Protein AF-A0A2S2C0F5-F1 (afdb_monomer)

Organism: NCBI:txid1990687

pLDDT: mean 81.04, std 8.81, range [53.81, 93.44]

Structure (mmCIF, N/CA/C/O backbone):
data_AF-A0A2S2C0F5-F1
#
_entry.id   AF-A0A2S2C0F5-F1
#
loop_
_atom_site.group_PDB
_atom_site.id
_atom_site.type_symbol
_atom_site.label_atom_id
_atom_site.label_alt_id
_atom_site.label_comp_id
_atom_site.label_asym_id
_atom_site.label_entity_id
_atom_site.label_seq_id
_atom_site.pdbx_PDB_ins_code
_atom_site.Cartn_x
_atom_site.Cartn_y
_atom_site.Cartn_z
_atom_site.occupancy
_atom_site.B_iso_or_equiv
_atom_site.auth_seq_id
_atom_site.auth_comp_id
_atom_site.auth_asym_id
_atom_site.auth_atom_id
_atom_site.pdbx_PDB_model_num
ATOM 1 N N . MET A 1 1 ? -8.327 -5.263 9.148 1.00 85.31 1 MET A N 1
ATOM 2 C CA . MET A 1 1 ? -6.873 -5.182 8.952 1.00 85.31 1 MET A CA 1
ATOM 3 C C . MET A 1 1 ? -6.495 -5.126 7.474 1.00 85.31 1 MET A C 1
ATOM 5 O O . MET A 1 1 ? -6.830 -6.037 6.737 1.00 85.31 1 MET A O 1
ATOM 9 N N . PHE A 1 2 ? -5.726 -4.127 7.049 1.00 89.75 2 PHE A N 1
ATOM 10 C CA . PHE A 1 2 ? -5.067 -4.125 5.736 1.00 89.75 2 PHE A CA 1
ATOM 11 C C . PHE A 1 2 ? -3.571 -3.836 5.877 1.00 89.75 2 PHE A C 1
ATOM 13 O O . PHE A 1 2 ? -3.110 -3.386 6.933 1.00 89.75 2 PHE A O 1
ATOM 20 N N . VAL A 1 3 ? -2.804 -4.123 4.826 1.00 89.44 3 VAL A N 1
ATOM 21 C CA . VAL A 1 3 ? -1.351 -3.917 4.806 1.00 89.44 3 VAL A CA 1
ATOM 22 C C . VAL A 1 3 ? -0.973 -2.950 3.693 1.00 89.44 3 VAL A C 1
ATOM 24 O O . VAL A 1 3 ? -1.300 -3.186 2.535 1.00 89.44 3 VAL A O 1
ATOM 27 N N . LEU A 1 4 ? -0.235 -1.893 4.029 1.00 90.06 4 LEU A N 1
ATOM 28 C CA . LEU A 1 4 ? 0.383 -0.992 3.056 1.00 90.06 4 LEU A CA 1
ATOM 29 C C . LEU A 1 4 ? 1.880 -1.295 2.958 1.00 90.06 4 LEU A C 1
ATOM 31 O O . LEU A 1 4 ? 2.603 -1.216 3.949 1.00 90.06 4 LEU A O 1
ATOM 35 N N . VAL A 1 5 ? 2.354 -1.638 1.767 1.00 90.06 5 VAL A N 1
ATOM 36 C CA . VAL A 1 5 ? 3.718 -2.101 1.503 1.00 90.06 5 VAL A CA 1
ATOM 37 C C . VAL A 1 5 ? 4.404 -1.152 0.533 1.00 90.06 5 VAL A C 1
ATOM 39 O O . VAL A 1 5 ? 3.848 -0.799 -0.506 1.00 90.06 5 VAL A O 1
ATOM 42 N N . ARG A 1 6 ? 5.654 -0.784 0.820 1.00 88.44 6 ARG A N 1
ATOM 43 C CA . ARG A 1 6 ? 6.532 -0.229 -0.212 1.00 88.44 6 ARG A CA 1
ATOM 44 C C . ARG A 1 6 ? 7.120 -1.381 -1.008 1.00 88.44 6 ARG A C 1
ATOM 46 O O . ARG A 1 6 ? 7.751 -2.255 -0.412 1.00 88.44 6 ARG A O 1
ATOM 53 N N . HIS A 1 7 ? 7.000 -1.363 -2.333 1.00 79.50 7 HIS A N 1
ATOM 54 C CA . HIS A 1 7 ? 7.554 -2.443 -3.149 1.00 79.50 7 HIS A CA 1
ATOM 55 C C . HIS A 1 7 ? 9.048 -2.684 -2.842 1.00 79.50 7 HIS A C 1
ATOM 57 O O . HIS A 1 7 ? 9.836 -1.759 -2.598 1.00 79.50 7 HIS A O 1
ATOM 63 N N . ALA A 1 8 ? 9.437 -3.959 -2.848 1.00 74.31 8 ALA A N 1
ATOM 64 C CA . ALA A 1 8 ? 10.830 -4.383 -2.761 1.00 74.31 8 ALA A CA 1
ATOM 65 C C . ALA A 1 8 ? 11.544 -4.160 -4.110 1.00 74.31 8 ALA A C 1
ATOM 67 O O . ALA A 1 8 ? 11.048 -3.461 -4.996 1.00 74.31 8 ALA A O 1
ATOM 68 N N . HIS A 1 9 ? 12.738 -4.712 -4.297 1.00 71.69 9 HIS A N 1
ATOM 69 C CA . HIS A 1 9 ? 13.468 -4.546 -5.551 1.00 71.69 9 HIS A CA 1
ATOM 70 C C . HIS A 1 9 ? 12.675 -5.097 -6.762 1.00 71.69 9 HIS A C 1
ATOM 72 O O . HIS A 1 9 ? 12.504 -6.301 -6.920 1.00 71.69 9 HIS A O 1
ATOM 78 N N . ALA A 1 10 ? 12.207 -4.215 -7.651 1.00 67.12 10 ALA A N 1
ATOM 79 C CA . ALA A 1 10 ? 11.369 -4.567 -8.807 1.00 67.12 10 ALA A CA 1
ATOM 80 C C . ALA A 1 10 ? 12.180 -4.785 -10.107 1.00 67.12 10 ALA A C 1
ATOM 82 O O . ALA A 1 10 ? 11.747 -4.431 -11.202 1.00 67.12 10 ALA A O 1
ATOM 83 N N . GLY A 1 11 ? 13.388 -5.344 -9.995 1.00 65.12 11 GLY A N 1
ATOM 84 C CA . GLY A 1 11 ? 14.328 -5.493 -11.112 1.00 65.12 11 GLY A CA 1
ATOM 85 C C . GLY A 1 11 ? 15.121 -4.219 -11.434 1.00 65.12 11 GLY A C 1
ATOM 86 O O . GLY A 1 11 ? 14.952 -3.173 -10.800 1.00 65.12 11 GLY A O 1
ATOM 87 N N . ASN A 1 12 ? 16.020 -4.319 -12.418 1.00 66.12 12 ASN A N 1
ATOM 88 C CA . ASN A 1 12 ? 16.957 -3.250 -12.758 1.00 66.12 12 ASN A CA 1
ATOM 89 C C . ASN A 1 12 ? 16.294 -2.165 -13.624 1.00 66.12 12 ASN A C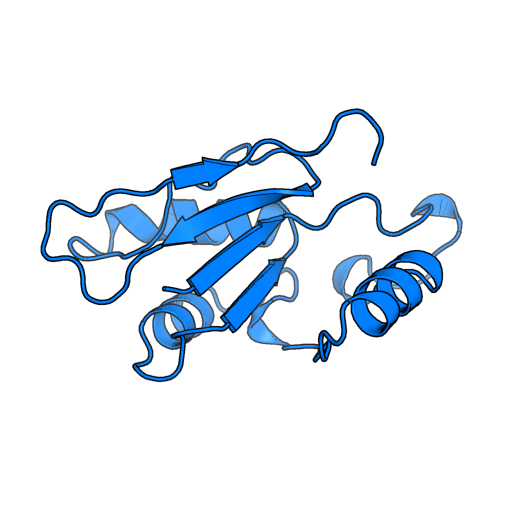 1
ATOM 91 O O . ASN A 1 12 ? 15.984 -2.401 -14.790 1.00 66.12 12 ASN A O 1
ATOM 95 N N . LYS A 1 13 ? 16.158 -0.955 -13.066 1.00 67.12 13 LYS A N 1
ATOM 96 C CA . LYS A 1 13 ? 15.640 0.233 -13.763 1.00 67.12 13 LYS A CA 1
ATOM 97 C C . LYS A 1 13 ? 16.404 0.550 -15.055 1.00 67.12 13 LYS A C 1
ATOM 99 O O . LYS A 1 13 ? 15.793 1.016 -16.005 1.00 67.12 13 LYS A O 1
ATOM 104 N N . ALA A 1 14 ? 17.707 0.261 -15.120 1.00 69.12 14 ALA A N 1
ATOM 105 C CA . ALA A 1 14 ? 18.527 0.525 -16.306 1.00 69.12 14 ALA A CA 1
ATOM 106 C C . ALA A 1 14 ? 18.157 -0.345 -17.521 1.00 69.12 14 ALA A C 1
ATOM 108 O O . ALA A 1 14 ? 18.516 -0.006 -18.643 1.00 69.12 14 ALA A O 1
ATOM 109 N N . LEU A 1 15 ? 17.453 -1.460 -17.301 1.00 70.94 15 LEU A N 1
ATOM 110 C CA . LEU A 1 15 ? 17.000 -2.370 -18.357 1.00 70.94 15 LEU A CA 1
ATOM 111 C C . LEU A 1 15 ? 15.538 -2.120 -18.764 1.00 70.94 15 LEU A C 1
ATOM 113 O O . LEU A 1 15 ? 14.986 -2.873 -19.562 1.00 70.94 15 LEU A O 1
ATOM 117 N N . TRP A 1 16 ? 14.897 -1.091 -18.204 1.00 72.19 16 TRP A N 1
ATOM 118 C CA . TRP A 1 16 ? 13.523 -0.712 -18.510 1.00 72.19 16 TRP A CA 1
ATOM 119 C C . TRP A 1 16 ? 13.504 0.590 -19.310 1.00 72.19 16 TRP A C 1
ATOM 121 O O . TRP A 1 16 ? 14.033 1.606 -18.867 1.00 72.19 16 TRP A O 1
ATOM 131 N N . HIS A 1 17 ? 12.887 0.553 -20.490 1.00 73.62 17 HIS A N 1
ATOM 132 C CA . HIS A 1 17 ? 12.838 1.694 -21.410 1.00 73.62 17 HIS A CA 1
ATOM 133 C C . HIS A 1 17 ? 11.521 2.488 -21.345 1.00 73.62 17 HIS A C 1
ATOM 135 O O . HIS A 1 17 ? 11.382 3.481 -22.053 1.00 73.62 17 HIS A O 1
ATOM 141 N N . GLY A 1 18 ? 10.563 2.064 -20.513 1.00 69.44 18 GLY A N 1
ATOM 142 C CA . GLY A 1 18 ? 9.298 2.770 -20.292 1.00 69.44 18 GLY A CA 1
ATOM 143 C C . GLY A 1 18 ? 9.326 3.703 -19.073 1.00 69.44 18 GLY A C 1
ATOM 144 O O . GLY A 1 18 ? 10.325 3.754 -18.346 1.00 69.44 18 GLY A O 1
ATOM 145 N N . PRO A 1 19 ? 8.222 4.421 -18.801 1.00 69.38 19 PRO A N 1
ATOM 146 C CA . PRO A 1 19 ? 8.037 5.136 -17.542 1.00 69.38 19 PRO A CA 1
ATOM 147 C C . PRO A 1 19 ? 8.199 4.188 -16.351 1.00 69.38 19 PRO A C 1
ATOM 149 O O . PRO A 1 19 ? 7.716 3.059 -16.376 1.00 69.38 19 PRO A O 1
ATOM 152 N N . ASP A 1 20 ? 8.884 4.630 -15.295 1.00 66.88 20 ASP A N 1
ATOM 153 C CA . ASP A 1 20 ? 9.112 3.796 -14.101 1.00 66.88 20 ASP A CA 1
ATOM 154 C C . ASP A 1 20 ? 7.785 3.405 -13.422 1.00 66.88 20 ASP A C 1
ATOM 156 O O . ASP A 1 20 ? 7.676 2.310 -12.882 1.00 66.88 20 ASP A O 1
ATOM 160 N N . ALA A 1 21 ? 6.770 4.272 -13.541 1.00 62.91 21 ALA A N 1
ATOM 161 C CA . ALA A 1 21 ? 5.390 4.050 -13.111 1.00 62.91 21 ALA A CA 1
ATOM 162 C C . ALA A 1 21 ? 4.734 2.812 -13.741 1.00 62.91 21 ALA A C 1
ATOM 164 O O . ALA A 1 21 ? 3.913 2.164 -13.097 1.00 62.91 21 ALA A O 1
ATOM 165 N N . ASP A 1 22 ? 5.135 2.467 -14.966 1.00 65.25 22 ASP A N 1
ATOM 166 C CA . ASP A 1 22 ? 4.587 1.341 -15.723 1.00 65.25 22 ASP A CA 1
ATOM 167 C C . ASP A 1 22 ? 5.419 0.067 -15.540 1.00 65.25 22 ASP A C 1
ATOM 169 O O . ASP A 1 22 ? 5.133 -0.957 -16.163 1.00 65.25 22 ASP A O 1
ATOM 173 N N . ARG A 1 23 ? 6.490 0.111 -14.731 1.00 69.06 23 ARG A N 1
ATOM 174 C CA . ARG A 1 23 ? 7.387 -1.030 -14.561 1.00 69.06 23 ARG A CA 1
ATOM 175 C C . ARG A 1 23 ? 6.689 -2.102 -13.718 1.00 69.06 23 ARG A C 1
ATOM 177 O O . ARG A 1 23 ? 6.507 -1.908 -12.515 1.00 69.06 23 ARG A O 1
ATOM 184 N N . PRO A 1 24 ? 6.332 -3.256 -14.311 1.00 65.94 24 PRO A N 1
ATOM 185 C CA . PRO A 1 24 ? 5.556 -4.264 -13.610 1.00 65.94 24 PRO A CA 1
ATOM 186 C C . PRO A 1 24 ? 6.400 -4.962 -12.544 1.00 65.94 24 PRO A C 1
ATOM 188 O O . PRO A 1 24 ? 7.637 -4.967 -12.589 1.00 65.94 24 PRO A O 1
ATOM 191 N N . LEU A 1 25 ? 5.719 -5.654 -11.629 1.00 68.25 25 LEU A N 1
ATOM 192 C CA . LEU A 1 25 ? 6.367 -6.603 -10.731 1.00 68.25 25 LEU A CA 1
ATOM 193 C C . LEU A 1 25 ? 7.244 -7.573 -11.546 1.00 68.25 25 LEU A C 1
ATOM 195 O O . LEU A 1 25 ? 6.822 -8.102 -12.581 1.00 68.25 25 LEU A O 1
ATOM 199 N N . SER A 1 26 ? 8.470 -7.823 -11.081 1.00 71.19 26 SER A N 1
ATOM 200 C CA . SER A 1 26 ? 9.374 -8.751 -11.763 1.00 71.19 26 SER A CA 1
ATOM 201 C C . SER A 1 26 ? 8.776 -10.165 -11.802 1.00 71.19 26 SER A C 1
ATOM 203 O O . SER A 1 26 ? 7.944 -10.537 -10.969 1.00 71.19 26 SER A O 1
ATOM 205 N N . ILE A 1 27 ? 9.229 -11.003 -12.742 1.00 70.94 27 ILE A N 1
ATOM 206 C CA . ILE A 1 27 ? 8.820 -12.421 -12.814 1.00 70.94 27 ILE A CA 1
ATOM 207 C C . ILE A 1 27 ? 9.061 -13.132 -11.471 1.00 70.94 27 ILE A C 1
ATOM 209 O O . ILE A 1 27 ? 8.258 -13.971 -11.064 1.00 70.94 27 ILE A O 1
ATOM 213 N N . VAL A 1 28 ? 10.137 -12.771 -10.765 1.00 71.38 28 VAL A N 1
ATOM 214 C CA . VAL A 1 28 ? 10.447 -13.283 -9.423 1.00 71.38 28 VAL A CA 1
ATOM 215 C C . VAL A 1 28 ? 9.359 -12.886 -8.428 1.00 71.38 28 VAL A C 1
ATOM 217 O O . VAL A 1 28 ? 8.824 -13.761 -7.751 1.00 71.38 28 VAL A O 1
ATOM 220 N N . GLY A 1 29 ? 8.970 -11.609 -8.397 1.00 72.44 29 GLY A N 1
ATOM 221 C CA . GLY A 1 29 ? 7.903 -11.127 -7.519 1.00 72.44 29 GLY A CA 1
ATOM 222 C C . GLY A 1 29 ? 6.564 -11.816 -7.791 1.00 72.44 29 GLY A C 1
ATOM 223 O O . GLY A 1 29 ? 5.899 -12.265 -6.859 1.00 72.44 29 GLY A O 1
ATOM 224 N N . ARG A 1 30 ? 6.196 -12.003 -9.068 1.00 75.00 30 ARG A N 1
ATOM 225 C CA . ARG A 1 30 ? 4.951 -12.710 -9.421 1.00 75.00 30 ARG A CA 1
ATOM 226 C C . ARG A 1 30 ? 4.972 -14.174 -8.978 1.00 75.00 30 ARG A C 1
ATOM 228 O O . ARG A 1 30 ? 3.984 -14.663 -8.439 1.00 75.00 30 ARG A O 1
ATOM 235 N N . ARG A 1 31 ? 6.104 -14.869 -9.135 1.00 76.00 31 ARG A N 1
ATOM 236 C CA . ARG A 1 31 ? 6.271 -16.252 -8.648 1.00 76.00 31 ARG A CA 1
ATOM 237 C C . ARG A 1 31 ? 6.203 -16.345 -7.126 1.00 76.00 31 ARG A C 1
ATOM 239 O O . ARG A 1 31 ? 5.608 -17.281 -6.606 1.00 76.00 31 ARG A O 1
ATOM 246 N N . GLN A 1 32 ? 6.789 -15.386 -6.412 1.00 76.38 32 GLN A N 1
ATOM 247 C CA . GLN A 1 32 ? 6.749 -15.338 -4.950 1.00 76.38 32 GLN A CA 1
ATOM 248 C C . GLN A 1 32 ? 5.331 -15.128 -4.406 1.00 76.38 32 GLN A C 1
ATOM 250 O O . GLN A 1 32 ? 4.998 -15.731 -3.384 1.00 76.38 32 GLN A O 1
ATOM 255 N N . ALA A 1 33 ? 4.516 -14.3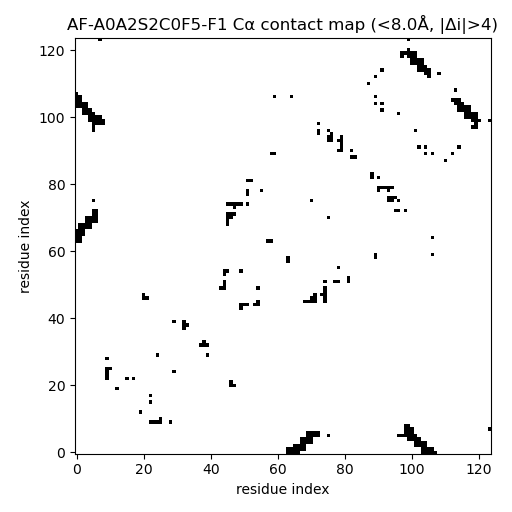06 -5.074 1.00 79.25 33 ALA A N 1
ATOM 256 C CA . ALA A 1 33 ? 3.106 -14.124 -4.738 1.00 79.25 33 ALA A CA 1
ATOM 257 C C . ALA A 1 33 ? 2.299 -15.404 -5.008 1.00 79.25 33 ALA A C 1
ATOM 259 O O . ALA A 1 33 ? 1.635 -15.913 -4.107 1.00 79.25 33 ALA A O 1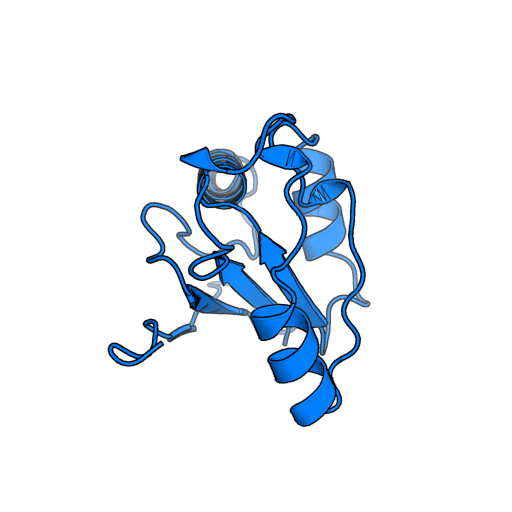
ATOM 260 N N . ALA A 1 34 ? 2.460 -15.995 -6.197 1.00 79.94 34 ALA A N 1
ATOM 261 C CA . ALA A 1 34 ? 1.788 -17.240 -6.569 1.00 79.94 34 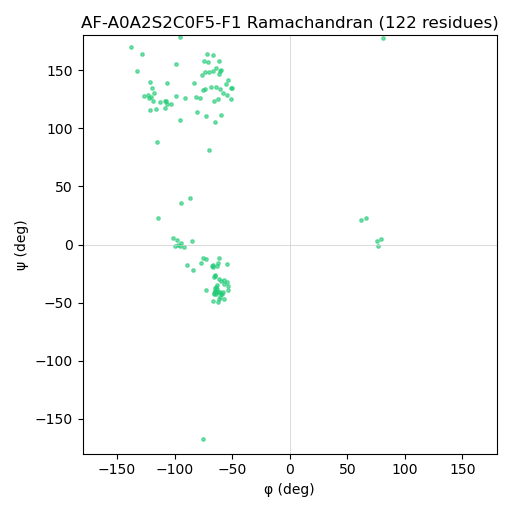ALA A CA 1
ATOM 262 C C . ALA A 1 34 ? 2.131 -18.406 -5.623 1.00 79.94 34 ALA A C 1
ATOM 264 O O . ALA A 1 34 ? 1.240 -19.127 -5.186 1.00 79.94 34 ALA A O 1
ATOM 265 N N . ALA A 1 35 ? 3.403 -18.556 -5.231 1.00 77.62 35 ALA A N 1
ATOM 266 C CA . ALA A 1 35 ? 3.842 -19.582 -4.277 1.00 77.62 35 ALA A CA 1
ATOM 267 C C . ALA A 1 35 ? 3.228 -19.422 -2.872 1.00 77.62 35 ALA A C 1
ATOM 269 O O . ALA A 1 35 ? 3.234 -20.368 -2.090 1.00 77.62 35 ALA A O 1
ATOM 270 N N . ARG A 1 36 ? 2.708 -18.232 -2.549 1.00 82.00 36 ARG A N 1
ATOM 271 C CA . ARG A 1 36 ? 2.004 -17.923 -1.296 1.00 82.00 36 ARG A CA 1
ATOM 272 C C . ARG A 1 36 ? 0.481 -17.905 -1.461 1.00 82.00 36 ARG A C 1
ATOM 274 O O . ARG A 1 36 ? -0.212 -17.547 -0.517 1.00 82.00 36 ARG A O 1
ATOM 281 N N . GLY A 1 37 ? -0.034 -18.266 -2.640 1.00 83.88 37 GLY A N 1
ATOM 282 C CA . GLY A 1 37 ? -1.466 -18.220 -2.946 1.00 83.88 37 GLY A CA 1
ATOM 283 C C . GLY A 1 37 ? -2.042 -16.802 -2.986 1.00 83.88 37 GLY A C 1
ATOM 284 O O . GLY A 1 37 ? -3.238 -16.633 -2.781 1.00 83.88 37 GLY A O 1
ATOM 285 N N . LEU A 1 38 ? -1.202 -15.786 -3.209 1.00 82.12 38 LEU A N 1
ATOM 286 C CA . LEU A 1 38 ? -1.626 -14.390 -3.268 1.00 82.12 38 LEU A CA 1
ATOM 287 C C . LEU A 1 38 ? -1.971 -14.002 -4.707 1.00 82.12 38 LEU A C 1
ATOM 289 O O . LEU A 1 38 ? -1.137 -14.132 -5.608 1.00 82.12 38 LEU A O 1
ATOM 293 N N . THR A 1 39 ? -3.178 -13.475 -4.903 1.00 82.88 39 THR A N 1
ATOM 294 C CA . THR A 1 39 ? -3.568 -12.804 -6.146 1.00 82.88 39 THR A CA 1
ATOM 295 C C . THR A 1 39 ? -2.930 -11.418 -6.186 1.00 82.88 39 THR A C 1
ATOM 297 O O . THR A 1 39 ? -2.956 -10.688 -5.197 1.00 82.88 39 THR A O 1
ATOM 300 N N . VAL A 1 40 ? -2.333 -11.067 -7.325 1.00 83.19 40 VAL A N 1
ATOM 301 C CA . VAL A 1 40 ? -1.759 -9.739 -7.568 1.00 83.19 40 VAL A CA 1
ATOM 302 C C . VAL A 1 40 ? -2.596 -9.059 -8.634 1.00 83.19 40 VAL A C 1
ATOM 304 O O . VAL A 1 40 ? -2.721 -9.583 -9.740 1.00 83.19 40 VAL A O 1
ATOM 307 N N . GLU A 1 41 ? -3.131 -7.894 -8.296 1.00 84.94 41 GLU A N 1
ATOM 308 C CA . GLU A 1 41 ? -3.900 -7.047 -9.200 1.00 84.94 41 GLU A CA 1
ATOM 309 C C . GLU A 1 41 ? -3.234 -5.673 -9.266 1.00 84.94 41 GLU A C 1
ATOM 311 O O . GLU A 1 41 ? -2.935 -5.066 -8.236 1.00 84.94 41 GLU A O 1
ATOM 316 N N . ASP A 1 42 ? -2.973 -5.195 -10.483 1.00 83.69 42 ASP A N 1
ATOM 317 C CA . ASP A 1 42 ? -2.453 -3.848 -10.686 1.00 83.69 42 ASP A CA 1
ATOM 318 C C . ASP A 1 42 ? -3.605 -2.846 -10.540 1.00 83.69 42 ASP A C 1
ATOM 320 O O . ASP A 1 42 ? -4.631 -2.952 -11.214 1.00 83.69 42 ASP A O 1
ATOM 324 N N . HIS A 1 43 ? -3.432 -1.850 -9.671 1.00 86.94 43 HIS A N 1
ATOM 325 C CA . HIS A 1 43 ? -4.440 -0.826 -9.414 1.00 86.94 43 HIS A CA 1
ATOM 326 C C . HIS A 1 43 ? -3.893 0.558 -9.778 1.00 86.94 43 HIS A C 1
ATOM 328 O O . HIS A 1 43 ? -2.889 1.001 -9.227 1.00 86.94 43 HIS A O 1
ATOM 334 N N . CYS A 1 44 ? -4.575 1.292 -10.662 1.00 88.19 44 CYS A N 1
ATOM 335 C CA . CYS A 1 44 ? -4.090 2.580 -11.182 1.00 88.19 44 CYS A CA 1
ATOM 336 C C . CYS A 1 44 ? -3.855 3.648 -10.096 1.00 88.19 44 CYS A C 1
ATOM 338 O O . CYS A 1 44 ? -2.943 4.456 -10.219 1.00 88.19 44 CYS A O 1
ATOM 340 N N . LEU A 1 45 ? -4.630 3.629 -9.005 1.00 89.81 45 LEU A N 1
ATOM 341 C CA . LEU A 1 45 ? -4.419 4.499 -7.834 1.00 89.81 45 LEU A CA 1
ATOM 342 C C . LEU A 1 45 ? -3.081 4.285 -7.103 1.00 89.81 45 LEU A C 1
ATOM 344 O O . LEU A 1 45 ? -2.693 5.138 -6.314 1.00 89.81 45 LEU A O 1
ATOM 348 N N . LEU A 1 46 ? -2.390 3.168 -7.343 1.00 87.44 46 LEU A N 1
ATOM 349 C CA . LEU A 1 46 ? -1.065 2.878 -6.784 1.00 87.44 46 LEU A CA 1
ATOM 350 C C . LEU A 1 46 ? 0.080 3.337 -7.701 1.00 87.44 46 LEU A C 1
ATOM 352 O O . LEU A 1 46 ? 1.253 3.189 -7.344 1.00 87.44 46 LEU A O 1
ATOM 356 N N . ALA A 1 47 ? -0.247 3.881 -8.877 1.00 85.94 47 ALA A N 1
ATOM 357 C CA . ALA A 1 47 ? 0.731 4.417 -9.806 1.00 85.94 47 ALA A CA 1
ATOM 358 C C . ALA A 1 47 ? 1.251 5.790 -9.334 1.00 85.94 47 ALA A C 1
ATOM 360 O O . ALA A 1 47 ? 0.493 6.587 -8.772 1.00 85.94 47 ALA A O 1
ATOM 361 N N . PRO A 1 48 ? 2.528 6.106 -9.594 1.00 84.00 48 PRO A N 1
ATOM 362 C CA . PRO A 1 48 ? 3.067 7.450 -9.414 1.00 84.00 48 PRO A CA 1
ATOM 363 C C . PRO A 1 48 ? 2.218 8.529 -10.097 1.00 84.00 48 PRO A C 1
ATOM 365 O O . PRO A 1 48 ? 1.808 8.372 -11.247 1.00 84.00 48 PRO A O 1
ATOM 368 N N . GLY A 1 49 ? 1.961 9.632 -9.390 1.00 84.81 49 GLY A N 1
ATOM 369 C CA . GLY A 1 49 ? 1.151 10.745 -9.897 1.00 84.81 49 GLY A CA 1
ATOM 370 C C . GLY A 1 49 ? -0.362 10.490 -9.918 1.00 84.81 49 GLY A C 1
ATOM 371 O O . GLY A 1 49 ? -1.114 11.356 -10.369 1.00 84.81 49 GLY A O 1
ATOM 372 N N . ALA A 1 50 ? -0.830 9.337 -9.429 1.00 87.19 50 ALA A N 1
ATOM 373 C CA . ALA A 1 50 ? -2.252 9.105 -9.216 1.00 87.19 50 ALA A CA 1
ATOM 374 C C . ALA A 1 50 ? -2.836 10.115 -8.203 1.00 87.19 50 ALA A C 1
ATOM 376 O O . ALA A 1 50 ? -2.138 10.562 -7.291 1.00 87.19 50 ALA A O 1
ATOM 377 N N . PRO A 1 51 ? -4.127 10.480 -8.323 1.00 90.81 51 PRO A N 1
ATOM 378 C CA . PRO A 1 51 ? -4.756 11.434 -7.417 1.00 90.81 51 PRO A CA 1
ATOM 379 C C . PRO A 1 51 ? -4.813 10.879 -5.986 1.00 90.81 51 PRO A C 1
ATOM 381 O O . PRO A 1 51 ? -5.640 10.019 -5.675 1.00 90.81 51 PRO A O 1
ATOM 384 N N . VAL A 1 52 ? -3.953 11.404 -5.111 1.00 88.38 52 VAL A N 1
ATOM 385 C CA . VAL A 1 52 ? -3.769 10.928 -3.730 1.00 88.38 52 VAL A CA 1
ATOM 386 C C . VAL A 1 52 ? -5.060 10.948 -2.903 1.00 88.38 52 VAL A C 1
ATOM 388 O O . VAL A 1 52 ? -5.300 10.016 -2.143 1.00 88.38 52 VAL A O 1
ATOM 391 N N . ASP A 1 53 ? -5.961 11.908 -3.126 1.00 88.25 53 ASP A N 1
ATOM 392 C CA . ASP A 1 53 ? -7.264 11.956 -2.444 1.00 88.25 53 ASP A CA 1
ATOM 393 C C . ASP A 1 53 ? -8.148 10.746 -2.788 1.00 88.25 53 ASP A C 1
ATOM 395 O O . ASP A 1 53 ? -8.897 10.238 -1.951 1.00 88.25 53 ASP A O 1
ATOM 399 N N . ARG A 1 54 ? -8.061 10.248 -4.030 1.00 90.69 54 ARG A N 1
ATOM 400 C CA . ARG A 1 54 ? -8.793 9.049 -4.466 1.00 90.69 54 ARG A CA 1
ATOM 401 C C . ARG A 1 54 ? -8.184 7.791 -3.865 1.00 90.69 54 ARG A C 1
ATOM 403 O O . ARG A 1 54 ? -8.933 6.907 -3.460 1.00 90.69 54 ARG A O 1
ATOM 410 N N . LEU A 1 55 ? -6.854 7.726 -3.781 1.00 89.88 55 LEU A N 1
ATOM 411 C CA . LEU A 1 55 ? -6.160 6.646 -3.083 1.00 89.88 55 LEU A CA 1
ATOM 412 C C . LEU A 1 55 ? -6.533 6.632 -1.595 1.00 89.88 55 LEU A C 1
ATOM 414 O O . LEU A 1 55 ? -6.895 5.588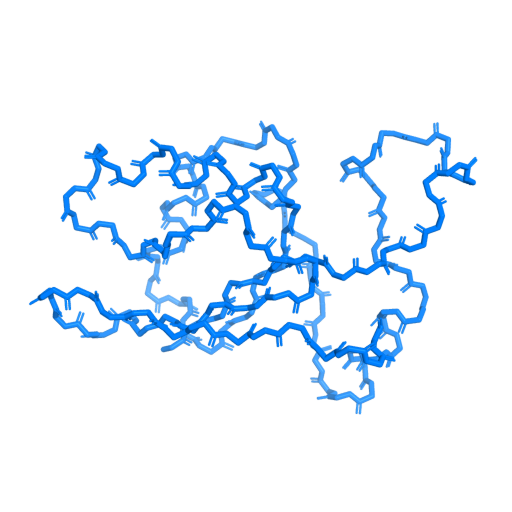 -1.063 1.00 89.88 55 LEU A O 1
ATOM 418 N N . PHE A 1 56 ? -6.520 7.792 -0.940 1.00 88.19 56 PHE A N 1
ATOM 419 C CA . PHE A 1 56 ? -6.936 7.936 0.451 1.00 88.19 56 PHE A CA 1
ATOM 420 C C . PHE A 1 56 ? -8.373 7.446 0.669 1.00 88.19 56 PHE A C 1
ATOM 422 O O . PHE A 1 56 ? -8.630 6.674 1.594 1.00 88.19 56 PHE A O 1
ATOM 429 N N . ALA A 1 57 ? -9.303 7.849 -0.203 1.00 87.94 57 ALA A N 1
ATOM 430 C CA . ALA A 1 57 ? -10.689 7.395 -0.148 1.00 87.94 57 ALA A CA 1
ATOM 431 C C . ALA A 1 57 ? -10.808 5.869 -0.302 1.00 87.94 57 ALA A C 1
ATOM 433 O O . ALA A 1 57 ? -11.567 5.250 0.441 1.00 87.94 57 ALA A O 1
ATOM 434 N N . ALA A 1 58 ? -10.033 5.261 -1.207 1.00 89.00 58 ALA A N 1
ATOM 435 C CA . ALA A 1 58 ? -10.001 3.810 -1.390 1.00 89.00 58 ALA A CA 1
ATOM 436 C C . ALA A 1 58 ? -9.475 3.079 -0.143 1.00 89.00 58 ALA A C 1
ATOM 438 O O . ALA A 1 58 ? -10.079 2.110 0.301 1.00 89.00 58 ALA A O 1
ATOM 439 N N . LEU A 1 59 ? -8.415 3.586 0.494 1.00 86.62 59 LEU A N 1
ATOM 440 C CA . LEU A 1 59 ? -7.875 3.018 1.740 1.00 86.62 59 LEU A CA 1
ATOM 441 C C . LEU A 1 59 ? -8.827 3.157 2.940 1.00 86.62 59 LEU A C 1
ATOM 443 O O . LEU A 1 59 ? -8.660 2.477 3.952 1.00 86.62 59 LEU A O 1
ATOM 447 N N . CYS A 1 60 ? -9.814 4.046 2.844 1.00 83.00 60 CYS A N 1
ATOM 448 C CA . CYS A 1 60 ? -10.859 4.227 3.848 1.00 83.00 60 CYS A CA 1
ATOM 449 C C . CYS A 1 60 ? -12.140 3.436 3.531 1.00 83.00 60 CYS A C 1
ATOM 451 O O . CYS A 1 60 ? -13.095 3.514 4.308 1.00 83.00 60 CYS A O 1
ATOM 453 N N . ALA A 1 61 ? -12.186 2.707 2.411 1.00 84.56 61 ALA A N 1
ATOM 454 C CA . ALA A 1 61 ? -13.351 1.928 2.019 1.00 84.56 61 ALA A CA 1
ATOM 455 C C . ALA A 1 61 ? -13.551 0.702 2.943 1.00 84.56 61 ALA A C 1
ATOM 457 O O . ALA A 1 61 ? -12.576 0.157 3.466 1.00 84.56 61 ALA A O 1
ATOM 458 N N . PRO A 1 62 ? -14.799 0.251 3.182 1.00 77.69 62 PRO A N 1
ATOM 459 C CA . PRO A 1 62 ? -15.077 -0.848 4.116 1.00 77.69 62 PRO A CA 1
ATOM 460 C C . PRO A 1 62 ? -14.501 -2.208 3.698 1.00 77.69 62 PRO A C 1
ATOM 462 O O . PRO A 1 62 ? -14.254 -3.058 4.548 1.00 77.69 62 PRO A O 1
ATOM 465 N N . ASP A 1 63 ? -14.308 -2.421 2.401 1.00 84.19 63 ASP A N 1
ATOM 466 C CA . ASP A 1 63 ? -13.827 -3.657 1.780 1.00 84.19 63 ASP A CA 1
ATOM 467 C C . ASP A 1 63 ? -12.296 -3.778 1.755 1.00 84.19 63 ASP A C 1
ATOM 469 O O . ASP A 1 63 ? -11.759 -4.769 1.268 1.00 84.19 63 ASP A O 1
ATOM 473 N N . ILE A 1 64 ? -11.582 -2.810 2.337 1.00 85.81 64 ILE A N 1
ATOM 474 C CA . ILE A 1 64 ? -10.121 -2.842 2.445 1.00 85.81 64 ILE A CA 1
ATOM 475 C C . ILE A 1 64 ? -9.623 -3.965 3.370 1.00 85.81 64 ILE A C 1
ATOM 477 O O . ILE A 1 64 ? -8.450 -4.342 3.325 1.00 85.81 64 ILE A O 1
ATOM 481 N N . ASP A 1 65 ? -10.482 -4.501 4.238 1.00 86.75 65 ASP A N 1
ATOM 482 C CA . ASP A 1 65 ? -10.105 -5.548 5.182 1.00 86.75 65 ASP A CA 1
ATOM 483 C C . ASP A 1 65 ? -9.609 -6.821 4.471 1.00 86.75 65 ASP A C 1
ATOM 485 O O . ASP A 1 65 ? -10.201 -7.300 3.511 1.00 86.75 65 ASP A O 1
ATOM 489 N N . GLY A 1 66 ? -8.492 -7.373 4.941 1.00 86.69 66 GLY A N 1
ATOM 490 C CA . GLY A 1 66 ? -7.837 -8.542 4.358 1.00 86.69 66 GLY A CA 1
ATOM 491 C C . GLY A 1 66 ? -6.985 -8.253 3.119 1.00 86.69 66 GLY A C 1
ATOM 492 O O . GLY A 1 66 ? -6.444 -9.193 2.540 1.00 86.69 66 GLY A O 1
ATOM 493 N N . THR A 1 67 ? -6.820 -6.988 2.716 1.00 89.50 67 THR A N 1
ATOM 494 C CA . THR A 1 67 ? -6.063 -6.631 1.504 1.00 89.50 67 THR A CA 1
ATOM 495 C C . THR A 1 67 ? -4.622 -6.192 1.785 1.00 89.50 67 THR A C 1
ATOM 497 O O . THR A 1 67 ? -4.276 -5.707 2.869 1.00 89.50 67 THR A O 1
ATOM 500 N N . LEU A 1 68 ? -3.761 -6.352 0.775 1.00 89.88 68 LEU A N 1
ATOM 501 C CA . LEU A 1 68 ? -2.385 -5.860 0.754 1.00 89.88 68 LEU A CA 1
ATOM 502 C C . LEU A 1 68 ? -2.197 -4.938 -0.449 1.00 89.88 68 LEU A C 1
ATOM 504 O O . LEU A 1 68 ? -2.443 -5.335 -1.583 1.00 89.88 68 LEU A O 1
ATOM 508 N N . TRP A 1 69 ? -1.714 -3.726 -0.194 1.00 91.06 69 TRP A N 1
ATOM 509 C CA . TRP A 1 69 ? -1.529 -2.676 -1.191 1.00 91.06 69 TRP A CA 1
ATOM 510 C C . TRP A 1 69 ? -0.045 -2.370 -1.313 1.00 91.06 69 TRP A C 1
ATOM 512 O O . TRP A 1 69 ? 0.585 -1.939 -0.351 1.00 91.06 69 TRP A O 1
ATOM 522 N N . CYS A 1 70 ? 0.531 -2.619 -2.485 1.00 88.88 70 CYS A N 1
ATOM 523 C CA . CYS A 1 70 ? 1.953 -2.429 -2.744 1.00 88.88 70 CYS A CA 1
ATOM 524 C C . CYS A 1 70 ? 2.158 -1.208 -3.642 1.00 88.88 70 CYS A C 1
ATOM 526 O O . CYS A 1 70 ? 1.609 -1.164 -4.738 1.00 88.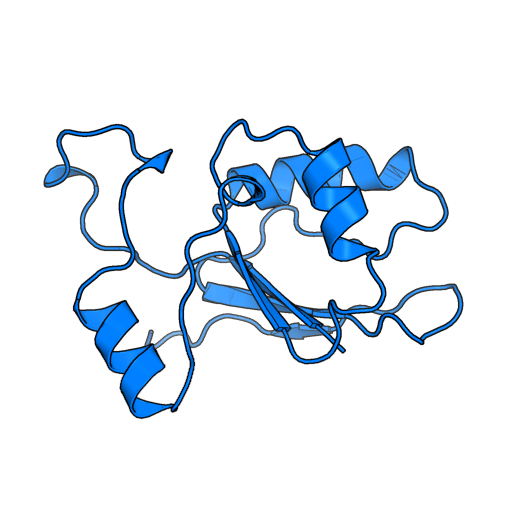88 70 CYS A O 1
ATOM 528 N N . ALA A 1 71 ? 2.951 -0.232 -3.203 1.00 88.44 71 ALA A N 1
ATOM 529 C CA . ALA A 1 71 ? 3.145 1.011 -3.943 1.00 88.44 71 ALA A CA 1
ATOM 530 C C . ALA A 1 71 ? 4.605 1.480 -3.960 1.00 88.44 71 ALA A C 1
ATOM 532 O O . ALA A 1 71 ? 5.479 0.957 -3.256 1.00 88.44 71 ALA A O 1
ATOM 533 N N . HIS A 1 72 ? 4.867 2.489 -4.790 1.00 86.81 72 HIS A N 1
ATOM 534 C CA . HIS A 1 72 ? 6.146 3.190 -4.855 1.00 86.81 72 HIS A CA 1
ATOM 535 C C . HIS A 1 72 ? 6.384 4.063 -3.625 1.00 86.81 72 HIS A C 1
ATOM 537 O O . HIS A 1 72 ? 5.457 4.461 -2.926 1.00 86.81 72 HIS A O 1
ATOM 543 N N . GLY A 1 73 ? 7.662 4.356 -3.361 1.00 85.81 73 GLY A N 1
ATOM 544 C CA . GLY A 1 73 ? 8.041 5.231 -2.248 1.00 85.81 73 GLY A CA 1
ATOM 545 C C . GLY A 1 73 ? 7.400 6.613 -2.358 1.00 85.81 73 GLY A C 1
ATOM 546 O O . GLY A 1 73 ? 6.890 7.109 -1.368 1.00 85.81 73 GLY A O 1
ATOM 547 N N . GLU A 1 74 ? 7.345 7.170 -3.568 1.00 87.62 74 GLU A N 1
ATOM 548 C CA . GLU A 1 74 ? 6.734 8.481 -3.818 1.00 87.62 74 GLU A CA 1
ATOM 549 C C . GLU A 1 74 ? 5.224 8.498 -3.546 1.00 87.62 74 GLU A C 1
ATOM 551 O O . GLU A 1 74 ? 4.748 9.406 -2.884 1.00 87.62 74 GLU A O 1
ATOM 556 N N . VAL A 1 75 ? 4.488 7.443 -3.914 1.00 89.75 75 VAL A N 1
ATOM 557 C CA . VAL A 1 75 ? 3.052 7.318 -3.595 1.00 89.75 75 VAL A CA 1
ATOM 558 C C . VAL A 1 75 ? 2.827 7.259 -2.080 1.00 89.75 75 VAL A C 1
ATOM 560 O O . VAL A 1 75 ? 1.874 7.830 -1.554 1.00 89.75 75 VAL A O 1
ATOM 563 N N . LEU A 1 76 ? 3.722 6.580 -1.358 1.00 89.56 76 LEU A N 1
ATOM 564 C CA . LEU A 1 76 ? 3.715 6.555 0.103 1.00 89.56 76 LEU A CA 1
ATOM 565 C C . LEU A 1 76 ? 4.014 7.939 0.691 1.00 89.56 76 LEU A C 1
ATOM 567 O O . LEU A 1 76 ? 3.359 8.335 1.653 1.00 89.56 76 LEU A O 1
ATOM 571 N N . ASP A 1 77 ? 4.986 8.661 0.142 1.00 88.62 77 ASP A N 1
ATOM 572 C CA . ASP A 1 77 ? 5.347 10.003 0.596 1.00 88.62 77 ASP A CA 1
ATOM 573 C C . ASP A 1 77 ? 4.200 11.003 0.341 1.00 88.62 77 ASP A C 1
ATOM 575 O O . ASP A 1 77 ? 3.850 11.769 1.243 1.00 88.62 77 ASP A O 1
ATOM 579 N N . ASP A 1 78 ? 3.538 10.923 -0.819 1.00 89.31 78 ASP A N 1
ATOM 580 C CA . ASP A 1 78 ? 2.346 11.711 -1.155 1.00 89.31 78 ASP A CA 1
ATOM 581 C C . ASP A 1 78 ? 1.200 11.431 -0.170 1.00 89.31 78 ASP A C 1
ATOM 583 O O . ASP A 1 78 ? 0.574 12.353 0.362 1.00 89.31 78 ASP A O 1
ATOM 587 N N . LEU A 1 79 ? 0.955 10.156 0.154 1.00 88.88 79 LEU A N 1
ATOM 588 C CA . LEU A 1 79 ? -0.068 9.771 1.126 1.00 88.88 79 LEU A CA 1
ATOM 589 C C . LEU A 1 79 ? 0.240 10.332 2.528 1.00 88.88 79 LEU A C 1
ATOM 591 O O . LEU A 1 79 ? -0.658 10.853 3.190 1.00 88.88 79 LEU A O 1
ATOM 595 N N . ALA A 1 80 ? 1.502 10.312 2.969 1.00 85.81 80 ALA A N 1
ATOM 596 C CA . ALA A 1 80 ? 1.892 10.940 4.234 1.00 85.81 80 ALA A CA 1
ATOM 597 C C . ALA A 1 80 ? 1.694 12.461 4.225 1.00 85.81 80 ALA A C 1
ATOM 599 O O . ALA A 1 80 ? 1.312 13.024 5.251 1.00 85.81 80 ALA A O 1
ATOM 600 N N . ALA A 1 81 ? 1.941 13.127 3.095 1.00 86.31 81 ALA A N 1
ATOM 601 C CA . ALA A 1 81 ? 1.765 14.572 2.975 1.00 86.31 81 ALA A CA 1
ATOM 602 C C . ALA A 1 81 ? 0.292 15.002 3.102 1.00 86.31 81 ALA A C 1
ATOM 604 O O . ALA A 1 81 ? 0.018 16.100 3.585 1.00 86.31 81 ALA A O 1
ATOM 605 N N . THR A 1 82 ? -0.654 14.132 2.731 1.00 81.81 82 THR A N 1
ATOM 606 C CA . THR A 1 82 ? -2.099 14.390 2.883 1.00 81.81 82 THR A CA 1
ATOM 607 C C . THR A 1 82 ? -2.648 14.057 4.270 1.00 81.81 82 THR A C 1
ATOM 609 O O . THR A 1 82 ? -3.656 14.616 4.685 1.00 81.81 82 THR A O 1
ATOM 612 N N . ALA A 1 83 ? -1.989 13.202 5.056 1.00 76.31 83 ALA A N 1
ATOM 613 C CA . ALA A 1 83 ? -2.503 12.793 6.367 1.00 76.31 83 ALA A CA 1
ATOM 614 C C . ALA A 1 83 ? -2.861 13.964 7.324 1.00 76.31 83 ALA A C 1
ATOM 616 O O . ALA A 1 83 ? -3.903 13.883 7.979 1.00 76.31 83 ALA A O 1
ATOM 617 N N . PRO A 1 84 ? -2.101 15.082 7.405 1.00 74.06 84 PRO A N 1
ATOM 618 C CA . PRO A 1 84 ? -2.433 16.204 8.289 1.00 74.06 84 PRO A CA 1
ATOM 619 C C . PRO A 1 84 ? -3.738 16.938 7.948 1.00 74.06 84 PRO A C 1
ATOM 621 O O . PRO A 1 84 ? -4.353 17.523 8.842 1.00 74.06 84 PRO A O 1
ATOM 624 N N . THR A 1 85 ? -4.178 16.927 6.685 1.00 76.00 85 THR A N 1
ATOM 625 C CA . THR A 1 85 ? -5.445 17.564 6.273 1.00 76.00 85 THR A CA 1
ATOM 626 C C . THR A 1 85 ? -6.659 16.718 6.663 1.00 76.00 85 THR A C 1
ATOM 628 O O . THR A 1 85 ? -7.775 17.229 6.758 1.00 76.00 85 THR A O 1
ATOM 631 N N . HIS A 1 86 ? -6.437 15.445 6.996 1.00 70.75 86 HIS A N 1
ATOM 632 C CA . HIS A 1 86 ? -7.456 14.481 7.377 1.00 70.75 86 HIS A CA 1
ATOM 633 C C . HIS A 1 86 ? -7.249 14.046 8.835 1.00 70.75 86 HIS A C 1
ATOM 635 O O . HIS A 1 86 ? -6.617 13.036 9.121 1.00 70.75 86 HIS A O 1
ATOM 641 N N . ARG A 1 87 ? -7.836 14.781 9.794 1.00 59.84 87 ARG A N 1
ATOM 642 C CA . ARG A 1 87 ? -7.703 14.526 11.254 1.00 59.84 87 ARG A CA 1
ATOM 643 C C . ARG A 1 87 ? -8.065 13.101 11.714 1.00 59.84 87 ARG A C 1
ATOM 645 O O . ARG A 1 87 ? -7.708 12.718 12.824 1.00 59.84 87 ARG A O 1
ATOM 652 N N . SER A 1 88 ? -8.767 12.333 10.884 1.00 63.22 88 SER A N 1
ATOM 653 C CA . SER A 1 88 ? -9.138 10.930 11.115 1.00 63.22 88 SER A CA 1
ATOM 654 C C . SER A 1 88 ? -8.477 9.969 10.114 1.00 63.22 88 SER A C 1
ATOM 656 O O . SER A 1 88 ? -8.990 8.877 9.882 1.00 63.22 88 SER A O 1
ATOM 658 N N . ALA A 1 89 ? -7.356 10.365 9.506 1.00 69.31 89 ALA A N 1
ATOM 659 C CA . ALA A 1 89 ? -6.621 9.557 8.545 1.00 69.31 89 ALA A CA 1
ATOM 660 C C . ALA A 1 89 ? -6.089 8.267 9.171 1.00 69.31 89 ALA A C 1
ATOM 662 O O . ALA A 1 89 ? -5.311 8.287 10.124 1.00 69.31 89 ALA A O 1
ATOM 663 N N . ARG A 1 90 ? -6.443 7.136 8.558 1.00 77.44 90 ARG A N 1
ATOM 664 C CA . ARG A 1 90 ? -5.884 5.806 8.846 1.00 77.44 90 ARG A CA 1
ATOM 665 C C . ARG A 1 90 ? -4.612 5.561 8.031 1.00 77.44 90 ARG A C 1
ATOM 667 O O . ARG A 1 90 ? -4.406 4.481 7.486 1.00 77.44 90 ARG A O 1
ATOM 674 N N . VAL A 1 91 ? -3.784 6.594 7.912 1.00 81.56 91 VAL A N 1
ATOM 675 C CA . VAL A 1 91 ? -2.559 6.581 7.113 1.00 81.56 91 VAL A CA 1
ATOM 676 C C . VAL A 1 91 ? -1.363 6.521 8.065 1.00 81.56 91 VAL A C 1
ATOM 678 O O . VAL A 1 91 ? -1.222 7.417 8.901 1.00 81.56 91 VAL A O 1
ATOM 681 N N . PRO A 1 92 ? -0.507 5.489 7.973 1.00 83.19 92 PRO A N 1
ATOM 682 C CA . PRO A 1 92 ? 0.699 5.413 8.783 1.00 83.19 92 PRO A CA 1
ATOM 683 C C . PRO A 1 92 ? 1.698 6.512 8.392 1.00 83.19 92 PRO A C 1
ATOM 685 O O . PRO A 1 92 ? 1.599 7.074 7.303 1.00 83.19 92 PRO A O 1
ATOM 688 N N . PRO A 1 93 ? 2.701 6.815 9.234 1.00 82.75 93 PRO A N 1
ATOM 689 C CA . PRO A 1 93 ? 3.786 7.715 8.860 1.00 82.75 93 PRO A CA 1
ATOM 690 C C . PRO A 1 93 ? 4.673 7.033 7.809 1.00 82.75 93 PRO A C 1
ATOM 692 O O . PRO A 1 93 ? 5.710 6.450 8.110 1.00 82.75 93 PRO A O 1
ATOM 695 N N . THR A 1 94 ? 4.238 7.082 6.556 1.00 81.25 94 THR A N 1
ATOM 696 C CA . THR A 1 94 ? 4.848 6.368 5.432 1.00 81.25 94 THR A CA 1
ATOM 697 C C . THR A 1 94 ? 6.145 7.004 4.942 1.00 81.25 94 THR A C 1
ATOM 699 O O . THR A 1 94 ? 6.884 6.351 4.197 1.00 81.25 94 THR A O 1
ATOM 702 N N . THR A 1 95 ? 6.469 8.221 5.394 1.00 78.88 95 THR A N 1
ATOM 703 C CA . THR A 1 95 ? 7.724 8.896 5.040 1.00 78.88 95 THR A CA 1
ATOM 704 C C . THR A 1 95 ? 8.926 8.009 5.359 1.00 78.88 95 THR A C 1
ATOM 706 O O . THR A 1 95 ? 9.072 7.488 6.464 1.00 78.88 95 THR A O 1
ATOM 709 N N . LYS A 1 96 ? 9.810 7.822 4.372 1.00 80.25 96 LYS A N 1
ATOM 710 C CA . LYS A 1 96 ? 11.024 6.986 4.491 1.00 80.25 96 LYS A CA 1
ATOM 711 C C . LYS A 1 96 ? 10.778 5.496 4.785 1.00 80.25 96 LYS A C 1
ATOM 713 O O . LYS A 1 96 ? 11.706 4.814 5.220 1.00 80.25 96 LYS A O 1
ATOM 718 N N . THR A 1 97 ? 9.590 4.956 4.499 1.00 87.12 97 THR A N 1
ATOM 719 C CA . THR A 1 97 ? 9.356 3.498 4.542 1.00 87.12 97 THR A CA 1
ATOM 720 C C . THR A 1 97 ? 10.435 2.788 3.723 1.00 87.12 97 THR A C 1
ATOM 722 O O . THR A 1 97 ? 10.647 3.140 2.563 1.00 87.12 97 THR A O 1
ATOM 725 N N . ALA A 1 98 ? 11.159 1.822 4.293 1.00 87.38 98 ALA A N 1
ATOM 726 C CA . ALA A 1 98 ? 12.215 1.117 3.562 1.00 87.38 98 ALA A CA 1
ATOM 727 C C . ALA A 1 98 ? 11.623 0.314 2.389 1.00 87.38 98 ALA A C 1
ATOM 729 O O . ALA A 1 98 ? 10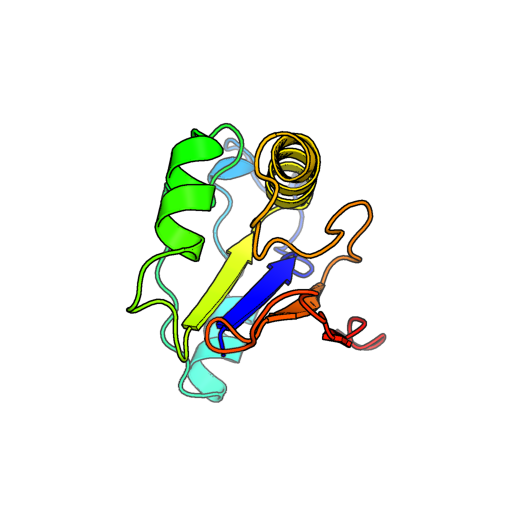.463 -0.088 2.438 1.00 87.38 98 ALA A O 1
ATOM 730 N N . LYS A 1 99 ? 12.387 0.078 1.311 1.00 85.38 99 LYS A N 1
ATOM 731 C CA . LYS A 1 99 ? 11.935 -0.823 0.229 1.00 85.38 99 LYS A CA 1
ATOM 732 C C . LYS A 1 99 ? 11.643 -2.203 0.823 1.00 85.38 99 LYS A C 1
ATOM 734 O O . LYS A 1 99 ? 12.476 -2.709 1.563 1.00 85.38 99 LYS A O 1
ATOM 739 N N . GLY A 1 100 ? 10.478 -2.775 0.522 1.00 84.12 100 GLY A N 1
ATOM 740 C CA . GLY A 1 100 ? 9.999 -4.021 1.132 1.00 84.12 100 GLY A CA 1
ATOM 741 C C . GLY A 1 100 ? 9.450 -3.874 2.559 1.00 84.12 100 GLY A C 1
ATOM 742 O O . GLY A 1 100 ? 9.012 -4.863 3.137 1.00 84.12 100 GLY A O 1
ATOM 743 N N . GLY A 1 101 ? 9.471 -2.670 3.139 1.00 89.88 101 GLY A N 1
ATOM 744 C CA . GLY A 1 101 ? 8.851 -2.384 4.430 1.00 89.88 101 GLY A CA 1
ATOM 745 C C . GLY A 1 101 ? 7.329 -2.320 4.325 1.00 89.88 101 GLY A C 1
ATOM 746 O O . GLY A 1 101 ? 6.781 -1.903 3.299 1.00 89.88 101 GLY A O 1
ATOM 747 N N . ALA A 1 102 ? 6.651 -2.712 5.401 1.00 92.12 102 ALA A N 1
ATOM 748 C CA . ALA A 1 102 ? 5.200 -2.814 5.453 1.00 92.12 102 ALA A CA 1
ATOM 749 C C . ALA A 1 102 ? 4.615 -2.166 6.710 1.00 92.12 102 ALA A C 1
ATOM 751 O O . ALA A 1 102 ? 5.214 -2.180 7.782 1.00 92.12 102 ALA A O 1
ATOM 752 N N . TRP A 1 103 ? 3.403 -1.645 6.578 1.00 93.44 103 TRP A N 1
ATOM 753 C CA . TRP A 1 103 ? 2.587 -1.126 7.662 1.00 93.44 103 TRP A CA 1
ATOM 754 C C . TRP A 1 103 ? 1.313 -1.947 7.770 1.00 93.44 103 TRP A C 1
ATOM 756 O O . TRP A 1 103 ? 0.626 -2.159 6.776 1.00 93.44 103 TRP A O 1
ATOM 766 N N . ILE A 1 104 ? 0.994 -2.390 8.979 1.00 91.94 104 ILE A N 1
ATOM 767 C CA . ILE A 1 104 ? -0.259 -3.063 9.310 1.00 91.94 104 ILE A CA 1
ATOM 768 C C . ILE A 1 104 ? -1.195 -2.030 9.938 1.00 91.94 104 ILE A C 1
ATOM 770 O O . ILE A 1 104 ? -0.811 -1.348 10.897 1.00 91.94 104 ILE A O 1
ATOM 774 N N . ILE A 1 105 ? -2.409 -1.936 9.394 1.00 90.81 105 ILE A N 1
ATOM 775 C CA . ILE A 1 105 ? -3.423 -0.954 9.776 1.00 90.81 105 ILE A CA 1
ATOM 776 C C . ILE A 1 105 ? -4.731 -1.665 10.113 1.00 90.81 105 ILE A C 1
ATOM 778 O O . ILE A 1 105 ? -5.259 -2.435 9.307 1.00 90.81 105 ILE A O 1
ATOM 782 N N . ASP A 1 106 ? -5.282 -1.373 11.290 1.00 87.50 106 ASP A N 1
ATOM 783 C CA . ASP A 1 106 ? -6.611 -1.836 11.681 1.00 87.50 106 ASP A CA 1
ATOM 784 C C . ASP A 1 106 ? -7.677 -0.758 11.378 1.00 87.50 106 ASP A C 1
ATOM 786 O O . ASP A 1 106 ? -7.745 0.264 12.072 1.00 87.50 106 ASP A O 1
ATOM 790 N N . PRO A 1 107 ? -8.527 -0.948 10.349 1.00 77.69 107 PRO A N 1
ATOM 791 C CA . PRO A 1 107 ? -9.591 -0.015 10.012 1.00 77.69 107 PRO A CA 1
ATOM 792 C C . PRO A 1 107 ? -10.759 -0.038 11.010 1.00 77.69 107 PRO A C 1
ATOM 794 O O . PRO A 1 107 ? -11.578 0.877 10.984 1.00 77.69 107 PRO A O 1
ATOM 797 N N . ALA A 1 108 ? -10.848 -1.027 11.905 1.00 79.06 108 ALA A N 1
ATOM 798 C CA . ALA A 1 108 ? -11.877 -1.068 12.944 1.00 79.06 108 ALA A CA 1
ATOM 799 C C . ALA A 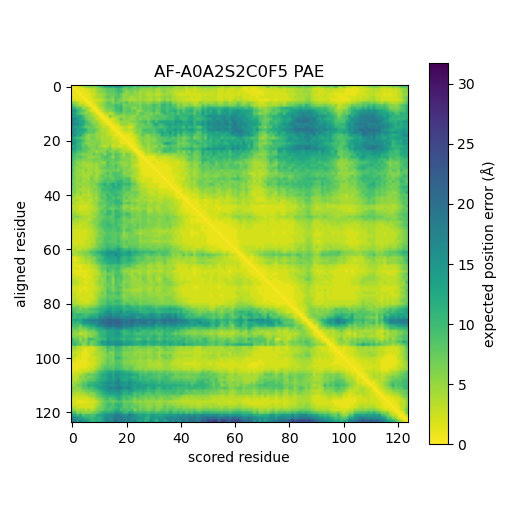1 108 ? -11.443 -0.352 14.237 1.00 79.06 108 ALA A C 1
ATOM 801 O O . ALA A 1 108 ? -12.293 0.022 15.047 1.00 79.06 108 ALA A O 1
ATOM 802 N N . ALA A 1 109 ? -10.140 -0.113 14.425 1.00 82.00 109 ALA A N 1
ATOM 803 C CA . ALA A 1 109 ? -9.627 0.527 15.631 1.00 82.00 109 ALA A CA 1
ATOM 804 C C . ALA A 1 109 ? -10.153 1.973 15.771 1.00 82.00 109 ALA A C 1
ATOM 806 O O . ALA A 1 109 ? -10.155 2.717 14.777 1.00 82.00 109 ALA A O 1
ATOM 807 N N . PRO A 1 110 ? -10.594 2.394 16.975 1.00 78.88 110 PRO A N 1
ATOM 808 C CA . PRO A 1 110 ? -10.958 3.780 17.247 1.00 78.88 110 PRO A CA 1
ATOM 809 C C . PRO A 1 110 ? -9.706 4.673 17.368 1.00 78.88 110 PRO A C 1
ATOM 811 O O . PRO A 1 110 ? -8.619 4.172 17.664 1.00 78.88 110 PRO A O 1
ATOM 814 N N . PRO A 1 111 ? -9.827 5.999 17.174 1.00 78.12 111 PRO A N 1
ATOM 815 C CA . PRO A 1 111 ? -8.735 6.931 17.441 1.00 78.12 111 PRO A CA 1
ATOM 816 C C . PRO A 1 111 ? -8.310 6.919 18.925 1.00 78.12 111 PRO A C 1
ATOM 818 O O . PRO A 1 111 ? -9.176 6.799 19.794 1.00 78.12 111 PRO A O 1
ATOM 821 N N . PRO A 1 112 ? -7.017 7.129 19.242 1.00 78.81 112 PRO A N 1
ATOM 822 C CA . PRO A 1 112 ? -5.912 7.361 18.309 1.00 78.81 112 PRO A CA 1
ATOM 823 C C . PRO A 1 112 ? -5.491 6.075 17.581 1.00 78.81 112 PRO A C 1
ATOM 825 O O . PRO A 1 112 ? -5.312 5.028 18.201 1.00 78.81 112 PRO A O 1
ATOM 828 N N . PHE A 1 113 ? -5.311 6.157 16.259 1.00 81.06 113 PHE A N 1
ATOM 829 C CA . PHE A 1 113 ? -4.921 4.996 15.460 1.00 81.06 113 PHE A CA 1
ATOM 830 C C . PHE A 1 113 ? -3.493 4.565 15.788 1.00 81.06 113 PHE A C 1
ATOM 832 O O . PHE A 1 113 ? -2.582 5.391 15.869 1.00 81.06 113 PHE A O 1
ATOM 839 N N . THR A 1 114 ? -3.300 3.258 15.941 1.00 81.00 114 THR A N 1
ATOM 840 C CA . THR A 1 114 ? -1.977 2.655 16.068 1.00 81.00 114 THR A CA 1
ATOM 841 C C . THR A 1 114 ? -1.627 1.928 14.778 1.00 81.00 114 THR A C 1
ATOM 843 O O . THR A 1 114 ? -2.465 1.277 14.155 1.00 81.00 114 THR A O 1
ATOM 846 N N . PHE A 1 115 ? -0.371 2.064 14.367 1.00 89.25 115 PHE A N 1
ATOM 847 C CA . PHE A 1 115 ? 0.162 1.422 13.174 1.00 89.25 115 PHE A CA 1
ATOM 848 C C . PHE A 1 115 ? 1.330 0.539 13.578 1.00 89.25 115 PHE A C 1
ATOM 850 O O . PHE A 1 115 ? 2.160 0.937 14.399 1.00 89.25 115 PHE A O 1
ATOM 857 N N . ARG A 1 116 ? 1.427 -0.647 12.979 1.00 92.69 116 ARG A N 1
ATOM 858 C CA . ARG A 1 116 ? 2.562 -1.542 13.209 1.00 92.69 116 ARG A CA 1
ATOM 859 C C . ARG A 1 116 ? 3.451 -1.574 11.978 1.00 92.69 116 ARG A C 1
ATOM 861 O O . ARG A 1 116 ? 3.022 -2.026 10.922 1.00 92.69 116 ARG A O 1
ATOM 868 N N . TYR A 1 117 ? 4.695 -1.135 12.140 1.00 93.12 117 TYR A N 1
ATOM 869 C CA . TYR A 1 117 ? 5.714 -1.253 11.104 1.00 93.12 117 TYR A CA 1
ATOM 870 C C . TYR A 1 117 ? 6.373 -2.635 11.130 1.00 93.12 117 TYR A C 1
ATOM 872 O O . TYR A 1 117 ? 6.685 -3.170 12.196 1.00 93.12 117 TYR A O 1
ATOM 880 N N . ILE A 1 118 ? 6.614 -3.189 9.947 1.00 92.88 118 ILE A N 1
ATOM 881 C CA . ILE A 1 118 ? 7.414 -4.385 9.704 1.00 92.88 118 ILE A CA 1
ATOM 882 C C . ILE A 1 118 ? 8.547 -3.979 8.765 1.00 92.88 118 ILE A C 1
ATOM 884 O O . ILE A 1 118 ? 8.315 -3.577 7.623 1.00 92.88 118 ILE A O 1
ATOM 888 N N . ALA A 1 119 ? 9.778 -4.067 9.263 1.00 88.94 119 ALA A N 1
ATOM 889 C CA . ALA A 1 119 ? 10.967 -3.827 8.457 1.00 88.94 119 ALA A CA 1
ATOM 890 C C . ALA A 1 119 ? 11.121 -4.916 7.376 1.00 88.94 119 ALA A C 1
ATOM 892 O O . ALA A 1 119 ? 10.709 -6.055 7.610 1.00 88.94 119 ALA A O 1
ATOM 893 N N . PRO A 1 120 ? 11.714 -4.590 6.213 1.00 85.00 120 PRO A N 1
ATOM 894 C CA . PRO A 1 120 ? 12.019 -5.591 5.200 1.00 85.00 120 PRO A CA 1
ATOM 895 C C . PRO A 1 120 ? 12.957 -6.663 5.754 1.00 85.00 120 PRO A C 1
ATOM 897 O O . PRO A 1 120 ? 13.804 -6.384 6.607 1.00 85.00 120 PRO A O 1
ATOM 900 N N . ASP A 1 121 ? 12.835 -7.877 5.225 1.00 78.19 121 ASP A N 1
ATOM 901 C CA . ASP A 1 121 ? 13.810 -8.929 5.480 1.00 78.19 121 ASP A CA 1
ATOM 902 C C . ASP A 1 121 ? 15.156 -8.511 4.854 1.00 78.19 121 ASP A C 1
ATOM 904 O O . ASP A 1 121 ? 15.200 -8.243 3.647 1.00 78.19 121 ASP A O 1
ATOM 908 N N . PRO A 1 122 ? 16.259 -8.436 5.624 1.00 64.75 122 PRO A N 1
ATOM 909 C CA . PRO A 1 122 ? 17.570 -8.062 5.091 1.00 64.75 122 PRO A CA 1
ATOM 910 C C . PRO A 1 122 ? 18.093 -9.029 4.017 1.00 64.75 122 PRO A C 1
ATOM 912 O O . PRO A 1 122 ? 19.076 -8.711 3.352 1.00 64.75 122 PRO A O 1
ATOM 915 N N . THR A 1 123 ? 17.465 -10.195 3.850 1.00 59.03 123 THR A N 1
ATOM 916 C CA . THR A 1 123 ? 17.830 -11.215 2.858 1.00 59.03 123 THR A CA 1
ATOM 917 C C . THR A 1 123 ? 17.002 -11.171 1.565 1.00 59.03 123 THR A C 1
ATOM 919 O O . THR A 1 123 ? 17.243 -11.988 0.673 1.00 59.03 123 THR A O 1
ATOM 922 N N . SER A 1 124 ? 16.040 -10.240 1.456 1.00 53.81 124 SER A N 1
ATOM 923 C CA . SER A 1 124 ? 15.089 -10.120 0.329 1.00 53.81 124 SER A CA 1
ATOM 924 C C . SER A 1 124 ? 15.516 -9.201 -0.817 1.00 53.81 124 SER A C 1
ATOM 926 O O . SER A 1 124 ? 16.267 -8.227 -0.585 1.00 53.81 124 SER A O 1
#

Solvent-accessible surface area (backbone atoms only — not comparable to full-atom values): 7532 Å² total; per-residue (Å²): 70,30,35,48,29,28,49,50,92,56,67,67,68,92,80,54,92,65,61,76,67,72,60,61,78,29,75,66,55,52,50,57,32,51,78,69,73,44,87,85,79,94,55,72,63,48,29,67,90,38,64,54,70,59,36,53,51,52,71,67,39,88,80,39,54,81,41,76,48,68,26,48,65,64,48,34,36,53,49,38,69,48,37,80,82,37,91,81,53,92,63,59,88,34,60,87,57,48,67,41,12,34,36,41,37,54,81,81,60,64,84,81,79,71,67,47,80,41,77,44,63,94,88,112

Radius of gyration: 14.54 Å; Cα contacts (8 Å, |Δi|>4): 176; chains: 1; bounding box: 34×37×40 Å

Foldseek 3Di:
DEKEWEAADQDDPVPDPDDPLPRDRHPVRVVVCVVVVHDDDDDPCQGPPRDLVVVQVVCLDPPNPPYYHYHHLNSLVVNLVCVVVPVQGQRPNSHPQDHGKMKDTDSVDDPPGDIDIDHHDPVD

Nearest PDB structures (foldseek):
  5gg6-assembly2_B  TM=6.125E-01  e=3.582E-04  Mycolicibacterium smegmatis MC2 155
  6m72-assembly1_A  TM=6.176E-01  e=7.424E-04  Mycolicibacterium smegmatis MC2 155
  6m6y-assembly1_A  TM=5.979E-01  e=1.034E-03  Mycolicibacterium smegmatis MC2 155
  8grh-assembly1_B  TM=4.104E-01  e=8.487E+00  Homo sapiens

InterPro domains:
  IPR029033 Histidine phosphatase superfamily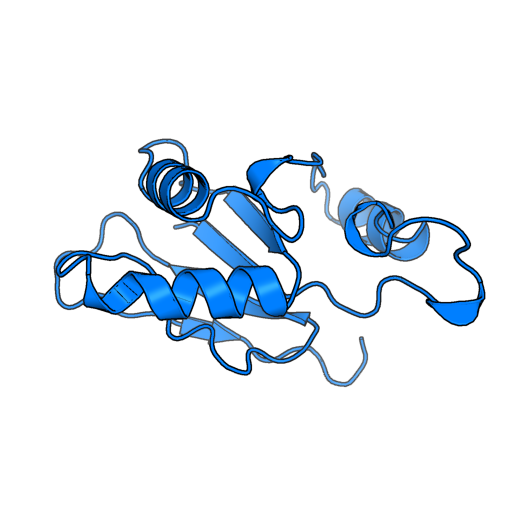 [G3DSA:3.40.50.1240] (2-57)

Sequence (124 aa):
MFVLVRHAHAGNKALWHGPDADRPLSIVGRRQAAARGLTVEDHCLLAPGAPVDRLFAALCAPDIDGTLWCAHGEVLDDLAATAPTHRSARVPPTTKTAKGGAWIIDPAAPPPFTFRYIAPDPTS

Mean predicted aligned error: 6.48 Å

Secondary structure (DSSP, 8-state):
-EEEEE----S-GGG--S-GGG-PPPHHHHHHHHTTT------GGGSTT--HHHHHHHHTSGGGTT-EEEE-HHHHHHHHHHGGG-TT------TTPPTT-EEEE-TTPPSSP-EEEEPPPTT-